Protein AF-A0A8B9UHH3-F1 (afdb_monomer)

Mean predicted aligned error: 18.79 Å

Radius of gyration: 34.93 Å; Cα contacts (8 Å, |Δi|>4): 77; chains: 1; bounding box: 81×75×87 Å

Foldseek 3Di:
DPPVVVVVVVVVVVVPDDPPPPPVVPPCQLLVLADPDPPQVVLSVCSVPDDPPDPPCPPVQAFDSDAEPPPRHGGDYVQDPPPPCNVVPPPVVVVVCCCVVPPCNVVVVVVVVVVVVCVVPPPPPPDDDPDDDDDDDDDDD

Secondary structure (DSSP, 8-state):
-HHHHHHHHHHHHTTSS--TT--------GGGGS---TT-HHHHHHHHHS-SS--S-TTS---EEEE-TTT--EES-TTSTTSHHHHTT-HHHHHHHHHHH-TTHHHHHHHHHHHHHHHHHS----S--------------

InterPro domains:
  IPR034585 Retinitis pigmentosa 9 protein [PTHR35252] (15-119)
  IPR060664 Retinitis pigmentosa 9 protein, C-terminal [PF28369] (90-119)

Solvent-accessible surface area (backbone atoms only — not comparable to full-atom values): 9307 Å² total; per-residue (Å²): 124,66,70,64,58,54,54,53,55,56,57,57,65,63,68,75,54,74,66,92,77,72,70,72,70,72,75,80,51,79,36,76,80,55,72,100,47,97,83,28,55,71,40,36,56,49,50,71,71,44,72,90,77,69,95,62,64,89,78,82,64,79,71,42,98,40,68,12,80,83,77,66,38,53,25,44,52,73,85,34,84,85,32,73,56,57,79,69,48,54,58,69,64,49,51,51,47,47,59,71,73,36,95,55,39,67,60,56,52,51,50,54,49,51,56,51,48,52,66,69,66,50,72,94,75,85,70,88,85,91,74,86,91,82,89,78,92,77,86,92,130

pLDDT: mean 70.31, std 14.5, range [42.28, 93.0]

Sequence (141 aa):
MQSYRVKIFILLFSYEKPPPGLIKENETKPEDCIPDVPGNESAREFLAHAPTKGLWMPLGKEVKVMQCWRCKRYGHRTGDKECPFFIKGNQKLEQFRVAHEDPMYDIIRETKRHEKEMRYSLPICQGSMKAHKKSACQRHL

Organism: NCBI:txid75864

Structure (mmCIF, N/CA/C/O backbone):
data_AF-A0A8B9UHH3-F1
#
_entry.id   AF-A0A8B9UHH3-F1
#
loop_
_atom_site.group_PDB
_atom_site.id
_atom_site.type_symbol
_atom_site.label_atom_id
_atom_site.label_alt_id
_atom_site.label_comp_id
_atom_site.label_asym_id
_atom_site.label_entity_id
_atom_site.label_seq_id
_atom_site.pdbx_PDB_ins_code
_atom_site.Cartn_x
_atom_site.Cartn_y
_atom_site.Cartn_z
_atom_site.occupancy
_atom_site.B_iso_or_equiv
_atom_site.auth_seq_id
_atom_site.auth_comp_id
_atom_site.auth_asym_id
_atom_site.auth_atom_id
_atom_site.pdbx_PDB_model_num
ATOM 1 N N . MET A 1 1 ? 60.537 -33.038 -38.524 1.00 55.22 1 MET A N 1
ATOM 2 C CA . MET A 1 1 ? 59.759 -31.790 -38.682 1.00 55.22 1 MET A CA 1
ATOM 3 C C . MET A 1 1 ? 58.247 -31.916 -38.405 1.00 55.22 1 MET A C 1
ATOM 5 O O . MET A 1 1 ? 57.583 -30.905 -38.212 1.00 55.22 1 MET A O 1
ATOM 9 N N . GLN A 1 2 ? 57.697 -33.136 -38.284 1.00 50.09 2 GLN A N 1
ATOM 10 C CA . GLN A 1 2 ? 56.279 -33.384 -37.959 1.00 50.09 2 GLN A CA 1
ATOM 11 C C . GLN A 1 2 ? 55.849 -33.024 -36.520 1.00 50.09 2 GLN A C 1
ATOM 13 O O . GLN A 1 2 ? 54.722 -32.585 -36.319 1.00 50.09 2 GLN A O 1
ATOM 18 N N . SER A 1 3 ? 56.713 -33.196 -35.513 1.00 53.75 3 SER A N 1
ATOM 19 C CA . SER A 1 3 ? 56.293 -33.147 -34.096 1.00 53.75 3 SER A CA 1
ATOM 20 C C . SER A 1 3 ? 55.892 -31.743 -33.608 1.00 53.75 3 SER A C 1
ATOM 22 O O . SER A 1 3 ? 54.951 -31.592 -32.833 1.00 53.75 3 SER A O 1
ATOM 24 N N . TYR A 1 4 ? 56.542 -30.690 -34.109 1.00 58.09 4 TYR A N 1
ATOM 25 C CA . TYR A 1 4 ? 56.230 -29.298 -33.743 1.00 58.09 4 TYR A CA 1
ATOM 26 C C . TYR A 1 4 ? 55.000 -28.756 -34.484 1.00 58.09 4 TYR A C 1
ATOM 28 O O . TYR A 1 4 ? 54.297 -27.900 -33.955 1.00 58.09 4 TYR A O 1
ATOM 36 N N . ARG A 1 5 ? 54.683 -29.306 -35.664 1.00 58.28 5 ARG A N 1
ATOM 37 C CA . ARG A 1 5 ? 53.473 -28.963 -36.426 1.00 58.28 5 ARG A CA 1
ATOM 38 C C . ARG A 1 5 ? 52.207 -29.500 -35.749 1.00 58.28 5 ARG A C 1
ATOM 40 O O . ARG A 1 5 ? 51.213 -28.790 -35.681 1.00 58.28 5 ARG A O 1
ATOM 47 N N . VAL A 1 6 ? 52.279 -30.706 -35.176 1.00 59.06 6 VAL A N 1
ATOM 48 C CA . VAL A 1 6 ? 51.191 -31.301 -34.375 1.00 59.06 6 VAL A CA 1
ATOM 49 C C . VAL A 1 6 ? 51.027 -30.578 -33.030 1.00 59.06 6 VAL A C 1
ATOM 51 O O . VAL A 1 6 ? 49.903 -30.309 -32.619 1.00 59.06 6 VAL A O 1
ATOM 54 N N . LYS A 1 7 ? 52.128 -30.175 -32.374 1.00 57.78 7 LYS A N 1
ATOM 55 C CA . LYS A 1 7 ? 52.075 -29.385 -31.127 1.00 57.78 7 LYS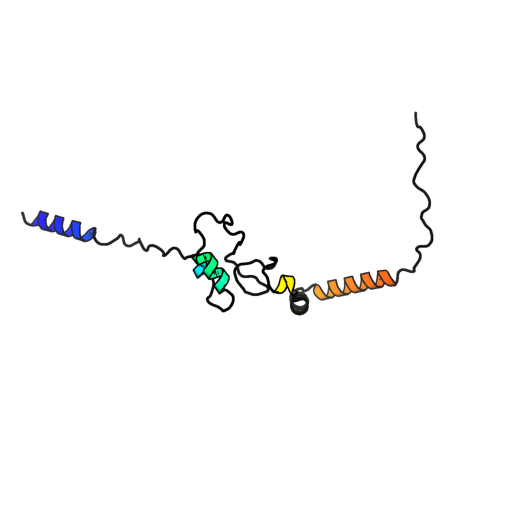 A CA 1
ATOM 56 C C . LYS A 1 7 ? 51.437 -28.002 -31.311 1.00 57.78 7 LYS A C 1
ATOM 58 O O . LYS A 1 7 ? 50.674 -27.582 -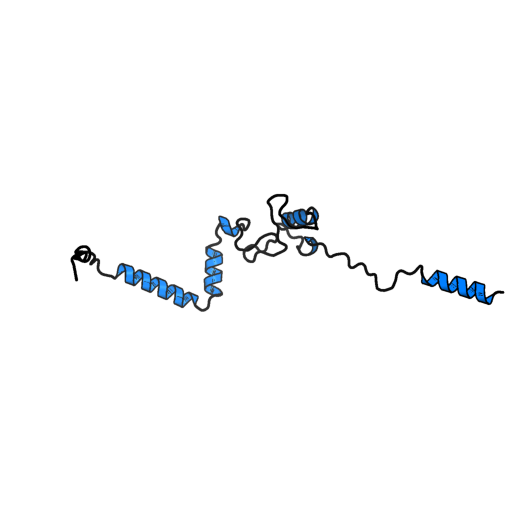30.450 1.00 57.78 7 LYS A O 1
ATOM 63 N N . ILE A 1 8 ? 51.702 -27.322 -32.429 1.00 59.25 8 ILE A N 1
ATOM 64 C CA . ILE A 1 8 ? 51.072 -26.029 -32.757 1.00 59.25 8 ILE A CA 1
ATOM 65 C C . ILE A 1 8 ? 49.572 -26.190 -33.051 1.00 59.25 8 ILE A C 1
ATOM 67 O O . ILE A 1 8 ? 48.774 -25.372 -32.602 1.00 59.25 8 ILE A O 1
ATOM 71 N N . PHE A 1 9 ? 49.174 -27.266 -33.737 1.00 57.22 9 PHE A N 1
ATOM 72 C CA . PHE A 1 9 ? 47.765 -27.531 -34.054 1.00 57.22 9 PHE A CA 1
ATOM 73 C C . PHE A 1 9 ? 46.917 -27.819 -32.802 1.00 57.22 9 PHE A C 1
ATOM 75 O O . PHE A 1 9 ? 45.787 -27.351 -32.699 1.00 57.22 9 PHE A O 1
ATOM 82 N N . ILE A 1 10 ? 47.476 -28.538 -31.823 1.00 57.50 10 ILE A N 1
ATOM 83 C CA . ILE A 1 10 ? 46.796 -28.842 -30.552 1.00 57.50 10 ILE A CA 1
ATOM 84 C C . ILE A 1 10 ? 46.664 -27.588 -29.668 1.00 57.50 10 ILE A C 1
ATOM 86 O O . ILE A 1 10 ? 45.658 -27.431 -28.980 1.00 57.50 10 ILE A O 1
ATOM 90 N N . LEU A 1 11 ? 47.634 -26.666 -29.711 1.00 54.41 11 LEU A N 1
ATOM 91 C CA . LEU A 1 11 ? 47.578 -25.423 -28.933 1.00 54.41 11 LEU A CA 1
ATOM 92 C C . LEU A 1 11 ? 46.514 -24.438 -29.450 1.00 54.41 11 LEU A C 1
ATOM 94 O O . LEU A 1 11 ? 45.856 -23.794 -28.637 1.00 54.41 11 LEU A O 1
ATOM 98 N N . LEU A 1 12 ? 46.305 -24.343 -30.772 1.00 54.66 12 LEU A N 1
ATOM 99 C CA . LEU A 1 12 ? 45.260 -23.477 -31.346 1.00 54.66 12 LEU A CA 1
ATOM 100 C C . LEU A 1 12 ? 43.839 -23.975 -31.031 1.00 54.66 12 LEU A C 1
ATOM 102 O O . LEU A 1 12 ? 42.968 -23.169 -30.718 1.00 54.66 12 LEU A O 1
ATOM 106 N N . PHE A 1 13 ? 43.613 -25.292 -31.039 1.00 52.25 13 PHE A N 1
ATOM 107 C CA . PHE A 1 13 ? 42.285 -25.880 -30.805 1.00 52.25 13 PHE A CA 1
ATOM 108 C C . PHE A 1 13 ? 41.770 -25.687 -29.366 1.00 52.25 13 PHE A C 1
ATOM 110 O O . PHE A 1 13 ? 40.580 -25.837 -29.091 1.00 52.25 13 PHE A O 1
ATOM 117 N N . SER A 1 14 ? 42.667 -25.362 -28.430 1.00 52.66 14 SER A N 1
ATOM 118 C CA . SER A 1 14 ? 42.335 -25.194 -27.014 1.00 52.66 14 SER A CA 1
ATOM 119 C C . SER A 1 14 ? 41.945 -23.758 -26.638 1.00 52.66 14 SER A C 1
ATOM 121 O O . SER A 1 14 ? 41.434 -23.555 -25.539 1.00 52.66 14 SER A O 1
ATOM 123 N N . TYR A 1 15 ? 42.154 -22.781 -27.531 1.00 51.38 15 TYR A N 1
ATOM 124 C CA . TYR A 1 15 ? 41.790 -21.370 -27.322 1.00 51.38 15 TYR A CA 1
ATOM 125 C C . TYR A 1 15 ? 40.469 -20.962 -27.994 1.00 51.38 15 TYR A C 1
ATOM 127 O O . TYR A 1 15 ? 39.948 -19.891 -27.697 1.00 51.38 15 TYR A O 1
ATOM 135 N N . GLU A 1 16 ? 39.893 -21.804 -28.859 1.00 56.78 16 GLU A N 1
ATOM 136 C CA . GLU A 1 16 ? 38.568 -21.557 -29.457 1.00 56.78 16 GLU A CA 1
ATOM 137 C C . GLU A 1 16 ? 37.403 -21.929 -28.538 1.00 56.78 16 GLU A C 1
ATOM 139 O O . GLU A 1 16 ? 36.267 -21.515 -28.772 1.00 56.78 16 GLU A O 1
ATOM 144 N N . LYS A 1 17 ? 37.653 -22.701 -27.477 1.00 60.78 17 LYS A N 1
ATOM 145 C CA . LYS A 1 17 ? 36.613 -23.008 -26.502 1.00 60.78 17 LYS A CA 1
ATOM 146 C C . LYS A 1 17 ? 36.612 -21.893 -25.451 1.00 60.78 17 LYS A C 1
ATOM 148 O O . LYS A 1 17 ? 37.614 -21.758 -24.746 1.00 60.78 17 LYS A O 1
ATOM 153 N N . PRO A 1 18 ? 35.540 -21.081 -25.338 1.00 55.94 18 PRO A N 1
ATOM 154 C CA . PRO A 1 18 ? 35.460 -20.084 -24.279 1.00 55.94 18 PRO A CA 1
ATOM 155 C C . PRO A 1 18 ? 35.665 -20.786 -22.927 1.00 55.94 18 PRO A C 1
ATOM 157 O O . PRO A 1 18 ? 35.227 -21.933 -22.777 1.00 55.94 18 PRO A O 1
ATOM 160 N N . PRO A 1 19 ? 36.358 -20.149 -21.965 1.00 57.25 19 PRO A N 1
ATOM 161 C CA . PRO A 1 19 ? 36.689 -20.771 -20.691 1.00 57.25 19 PRO A CA 1
ATOM 162 C C . PRO A 1 19 ? 35.422 -21.372 -20.055 1.00 57.25 19 PRO A C 1
ATOM 164 O O . PRO A 1 19 ? 34.429 -20.650 -19.898 1.00 57.25 19 PRO A O 1
ATOM 167 N N . PRO A 1 20 ? 35.418 -22.679 -19.722 1.00 60.38 20 PRO A N 1
ATOM 168 C CA . PRO A 1 20 ? 34.287 -23.323 -19.066 1.00 60.38 20 PRO A CA 1
ATOM 169 C C . PRO A 1 20 ? 34.145 -22.706 -17.674 1.00 60.38 20 PRO A C 1
ATOM 171 O O . PRO A 1 20 ? 34.926 -22.984 -16.770 1.00 60.38 20 PRO A O 1
ATOM 174 N N . GLY A 1 21 ? 33.201 -21.777 -17.555 1.00 57.50 21 GLY A N 1
ATOM 175 C CA . GLY A 1 21 ? 33.068 -20.885 -16.404 1.00 57.50 21 GLY A CA 1
ATOM 176 C C . GLY A 1 21 ? 32.566 -19.490 -16.770 1.00 57.50 21 GLY A C 1
ATOM 177 O O . GLY A 1 21 ? 32.035 -18.806 -15.907 1.00 57.50 21 GLY A O 1
ATOM 178 N N . LEU A 1 22 ? 32.628 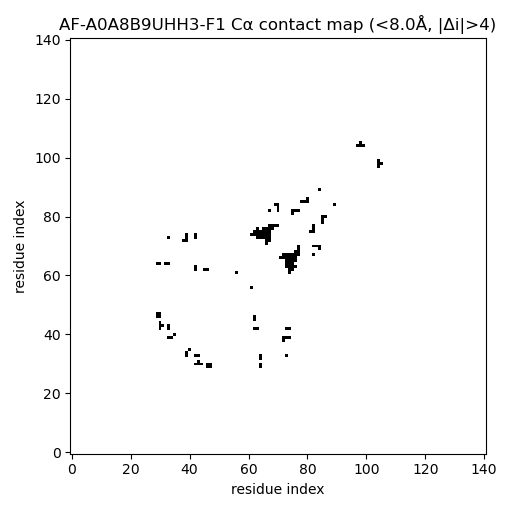-19.082 -18.046 1.00 56.38 22 LEU A N 1
ATOM 179 C CA . LEU A 1 22 ? 31.930 -17.884 -18.523 1.00 56.38 22 LEU A CA 1
ATOM 180 C C . LEU A 1 22 ? 30.493 -18.228 -18.936 1.00 56.38 22 LEU A C 1
ATOM 182 O O . LEU A 1 22 ? 30.062 -17.975 -20.060 1.00 56.38 22 LEU A O 1
ATOM 186 N N . ILE A 1 23 ? 29.734 -18.814 -18.008 1.00 54.34 23 ILE A N 1
ATOM 187 C CA . ILE A 1 23 ? 28.289 -18.620 -18.034 1.00 54.34 23 ILE A CA 1
ATOM 188 C C . ILE A 1 23 ? 28.160 -17.147 -17.690 1.00 54.34 23 ILE A C 1
ATOM 190 O O . ILE A 1 23 ? 28.342 -16.746 -16.545 1.00 54.34 23 ILE A O 1
ATOM 194 N N . LYS A 1 24 ? 27.968 -16.318 -18.716 1.00 56.88 24 LYS A N 1
ATOM 195 C CA . LYS A 1 24 ? 27.430 -14.983 -18.518 1.00 56.88 24 LYS A CA 1
ATOM 196 C C . LYS A 1 24 ? 26.088 -15.263 -17.855 1.00 56.88 24 LYS A C 1
ATOM 198 O O . LYS A 1 24 ? 25.153 -15.662 -18.547 1.00 56.88 24 LYS A O 1
ATOM 203 N N . GLU A 1 25 ? 26.040 -15.240 -16.523 1.00 55.00 25 GLU A N 1
ATOM 204 C CA . GLU A 1 25 ? 24.769 -15.237 -15.819 1.00 55.00 25 GLU A CA 1
ATOM 205 C C . GLU A 1 25 ? 24.010 -14.107 -16.495 1.00 55.00 25 GLU A C 1
ATOM 207 O O . GLU A 1 25 ? 24.493 -12.972 -16.526 1.00 55.00 25 GLU A O 1
ATOM 212 N N . ASN A 1 26 ? 22.941 -14.455 -17.218 1.00 56.12 26 ASN A N 1
ATOM 213 C CA . ASN A 1 26 ? 22.071 -13.443 -17.786 1.00 56.12 26 ASN A CA 1
ATOM 214 C C . ASN A 1 26 ? 21.706 -12.583 -16.590 1.00 56.12 26 ASN A C 1
ATOM 216 O O . ASN A 1 26 ? 21.091 -13.112 -15.666 1.00 56.12 26 ASN A O 1
ATOM 220 N N . GLU A 1 27 ? 22.191 -11.337 -16.565 1.00 56.69 27 GLU A N 1
ATOM 221 C CA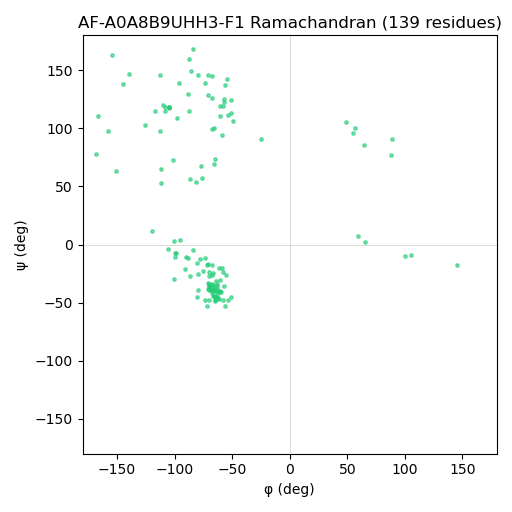 . GLU A 1 27 ? 21.907 -10.394 -15.492 1.00 56.69 27 GLU A CA 1
ATOM 222 C C . GLU A 1 27 ? 20.393 -10.440 -15.308 1.00 56.69 27 GLU A C 1
ATOM 224 O O . GLU A 1 27 ? 19.660 -10.041 -16.215 1.00 56.69 27 GLU A O 1
ATOM 229 N N . THR A 1 28 ? 19.930 -11.070 -14.221 1.00 61.16 28 THR A N 1
ATOM 230 C CA . THR A 1 28 ? 18.502 -11.301 -14.000 1.00 61.16 28 THR A CA 1
ATOM 231 C C . THR A 1 28 ? 17.881 -9.931 -13.942 1.00 61.16 28 THR A C 1
ATOM 233 O O . THR A 1 28 ? 18.206 -9.142 -13.043 1.00 61.16 28 THR A O 1
ATOM 236 N N . LYS A 1 29 ? 17.091 -9.600 -14.957 1.00 72.44 29 LYS A N 1
ATOM 237 C CA . LYS A 1 29 ? 16.658 -8.231 -15.129 1.00 72.44 29 LYS A CA 1
ATOM 238 C C . LYS A 1 29 ? 15.660 -7.916 -14.013 1.00 72.44 29 LYS A C 1
ATOM 240 O O . LYS A 1 29 ? 14.936 -8.810 -13.565 1.00 72.44 29 LYS A O 1
ATOM 245 N N . PRO A 1 30 ? 15.617 -6.678 -13.500 1.00 68.44 30 PRO A N 1
ATOM 246 C CA . PRO A 1 30 ? 14.769 -6.341 -12.356 1.00 68.44 30 PRO A CA 1
ATOM 247 C C . PRO A 1 30 ? 13.274 -6.623 -12.596 1.00 68.44 30 PRO A C 1
ATOM 249 O O . PRO A 1 30 ? 12.530 -6.832 -11.636 1.00 68.44 30 PRO A O 1
ATOM 252 N N . GLU A 1 31 ? 12.830 -6.663 -13.853 1.00 74.19 31 GLU A N 1
ATOM 253 C CA . GLU A 1 31 ? 11.478 -7.037 -14.265 1.00 74.19 31 GLU A CA 1
ATOM 254 C C . GLU A 1 31 ? 11.134 -8.526 -14.079 1.00 74.19 31 GLU A C 1
ATOM 256 O O . GLU A 1 31 ? 9.966 -8.836 -13.841 1.00 74.19 31 GLU A O 1
ATOM 261 N N . ASP A 1 32 ? 12.117 -9.433 -14.114 1.00 76.25 32 ASP A N 1
ATOM 262 C CA . ASP A 1 32 ? 11.902 -10.890 -14.050 1.00 76.25 32 ASP A CA 1
ATOM 263 C C . ASP A 1 32 ? 11.447 -11.352 -12.652 1.00 76.25 32 ASP A C 1
ATOM 265 O O . ASP A 1 32 ? 10.880 -12.431 -12.480 1.00 76.25 32 ASP A O 1
ATOM 269 N N . CYS A 1 33 ? 11.638 -10.504 -11.637 1.00 78.50 33 CYS A N 1
ATOM 270 C CA . CYS A 1 33 ? 11.150 -10.712 -10.274 1.00 78.50 33 CYS A CA 1
ATOM 271 C C . CYS A 1 33 ? 9.629 -10.511 -10.127 1.00 78.50 33 CYS A C 1
ATOM 273 O O . CYS A 1 33 ? 9.072 -10.811 -9.066 1.00 78.50 33 CYS A O 1
ATOM 275 N N . ILE A 1 34 ? 8.954 -9.954 -11.140 1.00 79.81 34 ILE A N 1
ATOM 276 C CA . ILE A 1 34 ? 7.522 -9.643 -11.097 1.00 79.81 34 ILE A CA 1
ATOM 277 C C . ILE A 1 34 ? 6.747 -10.676 -11.933 1.00 79.81 34 ILE A C 1
ATOM 279 O O . ILE A 1 34 ? 6.937 -10.740 -13.147 1.00 79.81 34 ILE A O 1
ATOM 283 N N . PRO A 1 35 ? 5.829 -11.456 -11.328 1.00 80.00 35 PRO A N 1
ATOM 284 C CA . PRO A 1 35 ? 5.057 -12.459 -12.056 1.00 80.00 35 PRO A CA 1
ATOM 285 C C . PRO A 1 35 ? 4.071 -11.824 -13.049 1.00 80.00 35 PRO A C 1
ATOM 287 O O . PRO A 1 35 ? 3.464 -10.786 -12.751 1.00 80.00 35 PRO A O 1
ATOM 290 N N . ASP A 1 36 ? 3.870 -12.492 -14.192 1.00 79.81 36 ASP A N 1
ATOM 291 C CA . ASP A 1 36 ? 2.980 -12.073 -15.289 1.00 79.81 36 ASP A CA 1
ATOM 292 C C . ASP A 1 36 ? 1.503 -12.349 -14.960 1.00 79.81 36 ASP A C 1
ATOM 294 O O . ASP A 1 36 ? 0.857 -13.248 -15.497 1.00 79.81 36 ASP A O 1
ATOM 298 N N . VAL A 1 37 ? 0.988 -11.616 -13.973 1.00 77.25 37 VAL A N 1
ATOM 299 C CA . VAL A 1 37 ? -0.418 -11.646 -13.555 1.00 77.25 37 VAL A CA 1
ATOM 300 C C . VAL A 1 37 ? -1.090 -10.306 -13.869 1.00 77.25 37 VAL A C 1
ATOM 302 O O . VAL A 1 37 ? -0.446 -9.253 -13.741 1.00 77.25 37 VAL A O 1
ATOM 305 N N . PRO A 1 38 ? -2.389 -10.308 -14.231 1.00 77.44 38 PRO A N 1
ATOM 306 C CA . PRO A 1 38 ? -3.101 -9.087 -14.590 1.00 77.44 38 PRO A CA 1
ATOM 307 C C . PRO A 1 38 ? -3.039 -8.072 -13.441 1.00 77.44 38 PRO A C 1
ATOM 309 O O . PRO A 1 38 ? -3.388 -8.367 -12.296 1.00 77.44 38 PRO A O 1
ATOM 312 N N . GLY A 1 39 ? -2.564 -6.862 -13.749 1.00 76.19 39 GLY A N 1
ATOM 313 C CA . GLY A 1 39 ? -2.403 -5.764 -12.789 1.00 76.19 39 GLY A CA 1
ATOM 314 C C . GLY A 1 39 ? -0.967 -5.464 -12.339 1.00 76.19 39 GLY A C 1
ATOM 315 O O . GLY A 1 39 ? -0.761 -4.421 -11.716 1.00 76.19 39 GLY A O 1
ATOM 316 N N . ASN A 1 40 ? 0.017 -6.306 -12.680 1.00 82.38 40 ASN A N 1
ATOM 317 C CA . ASN A 1 40 ? 1.448 -6.041 -12.449 1.00 82.38 40 ASN A CA 1
ATOM 318 C C . ASN A 1 40 ? 2.192 -5.516 -13.693 1.00 82.38 40 ASN A C 1
ATOM 320 O O . ASN A 1 40 ? 3.340 -5.086 -13.586 1.00 82.38 40 ASN A O 1
ATOM 324 N N . GLU A 1 41 ? 1.529 -5.499 -14.851 1.00 83.31 41 GLU A N 1
ATOM 325 C CA . GLU A 1 41 ? 2.077 -5.075 -16.149 1.00 83.31 41 GLU A CA 1
ATOM 326 C C . GLU A 1 41 ? 2.749 -3.703 -16.079 1.00 83.31 41 GLU A C 1
ATOM 328 O O . GLU A 1 41 ? 3.887 -3.547 -16.506 1.00 83.31 41 GLU A O 1
ATOM 333 N N . SER A 1 42 ? 2.097 -2.737 -15.426 1.00 80.88 42 SER A N 1
ATOM 334 C CA . SER A 1 42 ? 2.623 -1.374 -15.277 1.00 80.88 42 SER A CA 1
ATOM 335 C C . SER A 1 42 ? 3.963 -1.287 -14.535 1.00 80.88 42 SER A C 1
ATOM 337 O O . SER A 1 42 ? 4.751 -0.382 -14.804 1.00 80.88 42 SER A O 1
ATOM 339 N N . ALA A 1 43 ? 4.234 -2.201 -13.597 1.00 82.56 43 ALA A N 1
ATOM 340 C CA . ALA A 1 43 ? 5.504 -2.236 -12.879 1.00 82.56 43 ALA A CA 1
ATOM 341 C C . ALA A 1 43 ? 6.595 -2.892 -13.736 1.00 82.56 43 ALA A C 1
ATOM 343 O O . ALA A 1 43 ?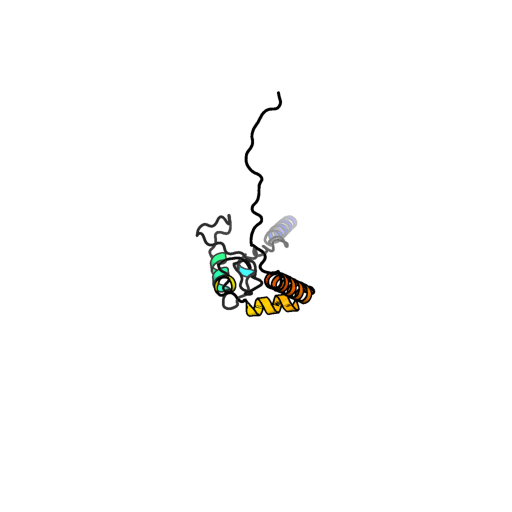 7.724 -2.408 -13.763 1.00 82.56 43 ALA A O 1
ATOM 344 N N . ARG A 1 44 ? 6.231 -3.950 -14.473 1.00 83.88 44 ARG A N 1
ATOM 345 C CA . ARG A 1 44 ? 7.124 -4.656 -15.399 1.00 83.88 44 ARG A CA 1
ATOM 346 C C . ARG A 1 44 ? 7.553 -3.755 -16.555 1.00 83.88 44 ARG A C 1
ATOM 348 O O . ARG A 1 44 ? 8.739 -3.626 -16.828 1.00 83.88 44 ARG A O 1
ATOM 355 N N . GLU A 1 45 ? 6.592 -3.082 -17.180 1.00 83.25 45 GLU A N 1
ATOM 356 C CA . GLU A 1 45 ? 6.826 -2.157 -18.288 1.00 83.25 45 GLU A CA 1
ATOM 357 C C . GLU A 1 45 ? 7.685 -0.966 -17.856 1.00 83.25 45 GLU A C 1
ATOM 359 O O . GLU A 1 45 ? 8.599 -0.574 -18.578 1.00 83.25 45 GLU A O 1
ATOM 364 N N . PHE A 1 46 ? 7.457 -0.432 -16.652 1.00 80.31 46 PHE A N 1
ATOM 365 C CA . PHE A 1 46 ? 8.282 0.650 -16.126 1.00 80.31 46 PHE A CA 1
ATOM 366 C C . PHE A 1 46 ? 9.734 0.214 -15.913 1.00 80.31 46 PHE A C 1
ATOM 368 O O . PHE A 1 46 ? 10.639 0.943 -16.297 1.00 80.31 46 PHE A O 1
ATOM 375 N N . LEU A 1 47 ? 9.967 -0.964 -15.326 1.00 78.25 47 LEU A N 1
ATOM 376 C CA . LEU A 1 47 ? 11.321 -1.465 -15.065 1.00 78.25 47 LEU A CA 1
ATOM 377 C C . LEU A 1 47 ? 12.061 -1.855 -16.348 1.00 78.25 47 LEU A C 1
ATOM 379 O O . LEU A 1 47 ? 13.251 -1.576 -16.449 1.00 78.25 47 LEU A O 1
ATOM 383 N N . ALA A 1 48 ? 11.356 -2.399 -17.344 1.00 82.12 48 ALA A N 1
ATOM 384 C CA . ALA A 1 48 ? 11.933 -2.748 -18.642 1.00 82.12 48 ALA A CA 1
ATOM 385 C C . ALA A 1 48 ? 12.436 -1.522 -19.430 1.00 82.12 48 ALA A C 1
ATOM 387 O O . ALA A 1 48 ? 13.400 -1.620 -20.186 1.00 82.12 48 ALA A O 1
ATOM 388 N N . HIS A 1 49 ? 11.792 -0.363 -19.251 1.00 81.38 49 HIS A N 1
ATOM 389 C CA . HIS A 1 49 ? 12.167 0.893 -19.911 1.00 81.38 49 HIS A CA 1
ATOM 390 C C . HIS A 1 49 ? 12.988 1.831 -19.012 1.00 81.38 49 HIS A C 1
ATOM 392 O O . HIS A 1 49 ? 13.467 2.869 -19.477 1.00 81.38 49 HIS A O 1
ATOM 398 N N . ALA A 1 50 ? 13.143 1.507 -17.725 1.00 74.25 50 ALA A N 1
ATOM 399 C CA . ALA A 1 50 ? 13.855 2.357 -16.785 1.00 74.25 50 ALA A CA 1
ATOM 400 C C . ALA A 1 50 ? 15.375 2.293 -17.023 1.00 74.25 50 ALA A C 1
ATOM 402 O O . ALA A 1 50 ? 15.934 1.209 -17.205 1.00 74.25 50 ALA A O 1
ATOM 403 N N . PRO A 1 51 ? 16.086 3.434 -16.952 1.00 78.00 51 PRO A N 1
ATOM 404 C CA . PRO A 1 51 ? 17.543 3.438 -16.958 1.00 78.00 51 PRO A CA 1
ATOM 405 C C . PRO A 1 51 ? 18.100 2.584 -15.808 1.00 78.00 51 PRO A C 1
ATOM 407 O O . PRO A 1 51 ? 17.816 2.836 -14.639 1.00 78.00 51 PRO A O 1
ATOM 410 N N . THR A 1 52 ? 18.924 1.584 -16.129 1.00 67.81 52 THR A N 1
ATOM 411 C CA . THR A 1 52 ? 19.443 0.599 -15.157 1.00 67.81 52 THR A CA 1
ATOM 412 C C . THR A 1 52 ? 20.451 1.196 -14.166 1.00 67.81 52 THR A C 1
ATOM 414 O O . THR A 1 52 ? 20.649 0.665 -13.075 1.00 67.81 52 THR A O 1
ATOM 417 N N . LYS A 1 53 ? 21.108 2.308 -14.523 1.00 61.38 53 LYS A N 1
ATOM 418 C CA . LYS A 1 53 ? 22.113 2.978 -13.685 1.00 61.38 53 LYS A CA 1
ATOM 419 C C . LYS A 1 53 ? 21.554 4.287 -13.135 1.00 61.38 53 LYS A C 1
ATOM 421 O O . LYS A 1 53 ? 21.325 5.223 -13.891 1.00 61.38 53 LYS A O 1
ATOM 426 N N . GLY A 1 54 ? 21.400 4.346 -11.811 1.00 59.12 54 GLY A N 1
ATOM 427 C CA . GLY A 1 54 ? 21.000 5.554 -11.089 1.00 59.12 54 GLY A CA 1
ATOM 428 C C . GLY A 1 54 ? 19.488 5.709 -10.982 1.00 59.12 54 GLY A C 1
ATOM 429 O O . GLY A 1 54 ? 18.905 6.543 -11.665 1.00 59.12 54 GLY A O 1
ATOM 430 N N . LEU A 1 55 ? 18.864 4.949 -10.074 1.00 58.31 55 LEU A N 1
ATOM 431 C CA . LEU A 1 55 ? 17.481 5.170 -9.640 1.00 58.31 55 LEU A CA 1
ATOM 432 C C . LEU A 1 55 ? 17.378 6.511 -8.882 1.00 58.31 55 LEU A C 1
ATOM 434 O O . LEU A 1 55 ? 17.200 6.560 -7.670 1.00 58.31 55 LEU A O 1
ATOM 438 N N . TRP A 1 56 ? 17.526 7.616 -9.603 1.00 54.00 56 TRP A N 1
ATOM 439 C CA . TRP A 1 56 ? 17.130 8.951 -9.195 1.00 54.00 56 TRP A CA 1
ATOM 440 C C . TRP A 1 56 ? 15.988 9.352 -10.122 1.00 54.00 56 TRP A C 1
ATOM 442 O O . TRP A 1 56 ? 16.221 9.691 -11.274 1.00 54.00 56 TRP A O 1
ATOM 452 N N . MET A 1 57 ? 14.758 9.183 -9.624 1.00 58.34 57 MET A N 1
ATOM 453 C CA . MET A 1 57 ? 13.458 9.379 -10.290 1.00 58.34 57 MET A CA 1
ATOM 454 C C . MET A 1 57 ? 13.473 10.367 -11.484 1.00 58.34 57 MET A C 1
ATOM 456 O O . MET A 1 57 ? 13.175 11.545 -11.291 1.00 58.34 57 MET A O 1
ATOM 460 N N . PRO A 1 58 ? 13.708 9.914 -12.732 1.00 57.66 58 PRO A N 1
ATOM 461 C CA . PRO A 1 58 ? 13.781 10.816 -13.888 1.00 57.66 58 PRO A CA 1
ATOM 462 C C . PRO A 1 58 ? 12.397 11.312 -14.340 1.00 57.66 58 PRO A C 1
ATOM 464 O O . PRO A 1 58 ? 12.279 12.347 -14.985 1.00 57.66 58 PRO A O 1
ATOM 467 N N . LEU A 1 59 ? 11.340 10.566 -13.995 1.00 63.16 59 LEU A N 1
ATOM 468 C CA . LEU A 1 59 ? 9.954 10.783 -14.438 1.00 63.16 59 LEU A CA 1
ATOM 469 C C . LEU A 1 59 ? 8.986 11.044 -13.269 1.00 63.16 59 LEU A C 1
ATOM 471 O O . LEU A 1 59 ? 7.773 10.941 -13.432 1.00 63.16 59 LEU A O 1
ATOM 475 N N . GLY A 1 60 ? 9.504 11.291 -12.057 1.00 69.19 60 GLY A N 1
ATOM 476 C CA . GLY A 1 60 ? 8.692 11.495 -10.845 1.00 69.19 60 GLY A CA 1
ATOM 477 C C . GLY A 1 60 ? 7.876 10.276 -10.379 1.00 69.19 60 GLY A C 1
ATOM 478 O O . GLY A 1 60 ? 7.152 10.366 -9.389 1.00 69.19 60 GLY A O 1
ATOM 479 N N . LYS A 1 61 ? 7.992 9.133 -11.067 1.00 71.81 61 LYS A N 1
ATOM 480 C CA . LYS A 1 61 ? 7.354 7.859 -10.725 1.00 71.81 61 LYS A CA 1
ATOM 481 C C . LYS A 1 61 ? 8.420 6.889 -10.221 1.00 71.81 61 LYS A C 1
ATOM 483 O O . LYS A 1 61 ? 9.357 6.573 -10.945 1.00 71.81 61 LYS A O 1
ATOM 488 N N . GLU A 1 62 ? 8.293 6.441 -8.976 1.00 72.44 62 GLU A N 1
ATOM 489 C CA . GLU A 1 62 ? 9.174 5.434 -8.376 1.00 72.44 62 GLU A CA 1
ATOM 490 C C . GLU A 1 62 ? 8.426 4.100 -8.319 1.00 72.44 62 GLU A C 1
AT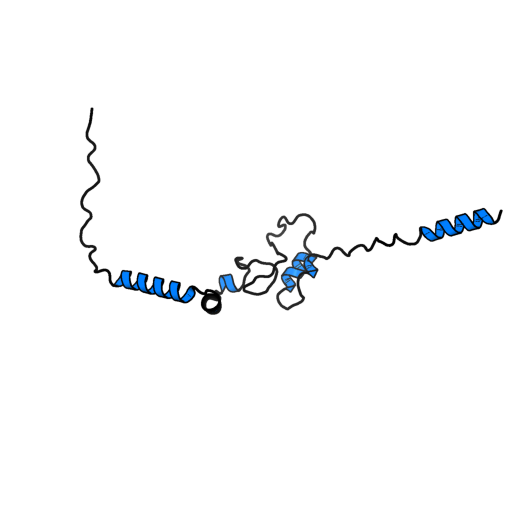OM 492 O O . GLU A 1 62 ? 7.402 3.993 -7.646 1.00 72.44 62 GLU A O 1
ATOM 497 N N . VAL A 1 63 ? 8.934 3.083 -9.016 1.00 75.81 63 VAL A N 1
ATOM 498 C CA . VAL A 1 63 ? 8.390 1.721 -8.967 1.00 75.81 63 VAL A CA 1
ATOM 499 C C . VAL A 1 63 ? 9.385 0.837 -8.232 1.00 75.81 63 VAL A C 1
ATOM 501 O O . VAL A 1 63 ? 10.536 0.706 -8.641 1.00 75.81 63 VAL A O 1
ATOM 504 N N . LYS A 1 64 ? 8.943 0.233 -7.127 1.00 75.94 64 LYS A N 1
ATOM 505 C CA . LYS A 1 64 ? 9.766 -0.674 -6.316 1.00 75.94 64 LYS A CA 1
ATOM 506 C C . LYS A 1 64 ? 9.495 -2.132 -6.698 1.00 75.94 64 LYS A C 1
ATOM 508 O O . LYS A 1 64 ? 8.335 -2.525 -6.818 1.00 75.94 64 LYS A O 1
ATOM 513 N N . VAL A 1 65 ? 10.540 -2.960 -6.779 1.00 80.31 65 VAL A N 1
ATOM 514 C CA . VAL A 1 65 ? 10.437 -4.428 -6.957 1.00 80.31 65 VAL A CA 1
ATOM 515 C C . VAL A 1 65 ? 10.025 -5.090 -5.637 1.00 80.31 65 VAL A C 1
ATOM 517 O O . VAL A 1 65 ? 10.740 -5.894 -5.050 1.00 80.31 65 VAL A O 1
ATOM 520 N N . MET A 1 66 ? 8.884 -4.681 -5.090 1.00 82.12 66 MET A N 1
ATOM 521 C CA . MET A 1 66 ? 8.341 -5.259 -3.869 1.00 82.12 66 MET A CA 1
ATOM 522 C C . MET A 1 66 ? 6.832 -5.414 -3.966 1.00 82.12 66 MET A C 1
ATOM 524 O O . MET A 1 66 ? 6.151 -4.597 -4.591 1.00 82.12 66 MET A O 1
ATOM 528 N N . GLN A 1 67 ? 6.322 -6.462 -3.324 1.00 84.94 67 GLN A N 1
ATOM 529 C CA . GLN A 1 67 ? 4.901 -6.771 -3.290 1.00 84.94 67 GLN A CA 1
ATOM 530 C C . GLN A 1 67 ? 4.216 -6.054 -2.121 1.00 84.94 67 GLN A C 1
ATOM 532 O O . GLN A 1 67 ? 4.631 -6.158 -0.966 1.00 84.94 67 GLN A O 1
ATOM 537 N N . CYS A 1 68 ? 3.115 -5.363 -2.406 1.00 86.19 68 CYS A N 1
ATOM 538 C CA . CYS A 1 68 ? 2.254 -4.794 -1.378 1.00 86.19 68 CYS A CA 1
ATOM 539 C C . CYS A 1 68 ? 1.482 -5.901 -0.647 1.00 86.19 68 CYS A C 1
ATOM 541 O O . CYS A 1 68 ? 0.778 -6.695 -1.269 1.00 86.19 68 CYS A O 1
ATOM 543 N N . TRP A 1 69 ? 1.528 -5.925 0.689 1.00 82.25 69 TRP A N 1
ATOM 544 C CA . TRP A 1 69 ? 0.842 -6.966 1.463 1.00 82.25 69 TRP A CA 1
ATOM 545 C C . TRP A 1 69 ? -0.688 -6.883 1.361 1.00 82.25 69 TRP A C 1
ATOM 547 O O . TRP A 1 69 ? -1.351 -7.921 1.341 1.00 82.25 69 TRP A O 1
ATOM 557 N N . ARG A 1 70 ? -1.243 -5.665 1.264 1.00 79.06 70 ARG A N 1
ATOM 558 C CA . ARG A 1 70 ? -2.697 -5.428 1.216 1.00 79.06 70 ARG A CA 1
ATOM 559 C C . ARG A 1 70 ? -3.315 -5.808 -0.126 1.00 79.06 70 ARG A C 1
ATOM 561 O O . ARG A 1 70 ? -4.340 -6.475 -0.138 1.00 79.06 70 ARG A O 1
ATOM 568 N N . CYS A 1 71 ? -2.725 -5.377 -1.243 1.00 81.19 71 CYS A N 1
ATOM 569 C CA . CYS A 1 71 ? -3.296 -5.618 -2.576 1.00 81.19 71 CYS A CA 1
ATOM 570 C C . CYS A 1 71 ? -2.584 -6.681 -3.407 1.00 81.19 71 CYS A C 1
ATOM 572 O O . CYS A 1 71 ? -3.044 -6.977 -4.503 1.00 81.19 71 CYS A O 1
ATOM 574 N N . LYS A 1 72 ? -1.479 -7.242 -2.904 1.00 83.06 72 LYS A N 1
ATOM 575 C CA . LYS A 1 72 ? -0.657 -8.263 -3.573 1.00 83.06 72 LYS A CA 1
ATOM 576 C C . LYS A 1 72 ? -0.070 -7.843 -4.928 1.00 83.06 72 LYS A C 1
ATOM 578 O O . LYS A 1 72 ? 0.570 -8.661 -5.584 1.00 83.06 72 LYS A O 1
ATOM 583 N N . ARG A 1 73 ? -0.217 -6.573 -5.322 1.00 82.81 73 ARG A N 1
ATOM 584 C CA . ARG A 1 73 ? 0.398 -6.003 -6.528 1.00 82.81 73 ARG A CA 1
ATOM 585 C C . ARG A 1 73 ? 1.814 -5.513 -6.241 1.00 82.81 73 ARG A C 1
ATOM 587 O O . ARG A 1 73 ? 2.104 -5.075 -5.124 1.00 82.81 73 ARG A O 1
ATOM 594 N N . TYR A 1 74 ? 2.671 -5.579 -7.251 1.00 85.81 74 TYR A N 1
ATOM 595 C CA . TYR A 1 74 ? 4.041 -5.069 -7.193 1.00 85.81 74 TYR A CA 1
ATOM 596 C C . TYR A 1 74 ? 4.089 -3.566 -7.506 1.00 85.81 74 TYR A C 1
ATOM 598 O O . TYR A 1 74 ? 3.096 -2.969 -7.925 1.00 85.81 74 TYR A O 1
ATOM 606 N N . GLY A 1 75 ? 5.233 -2.930 -7.257 1.00 82.38 75 GLY A N 1
ATOM 607 C CA . GLY A 1 75 ? 5.487 -1.542 -7.650 1.00 82.38 75 GLY A CA 1
ATOM 608 C C . GLY A 1 75 ? 5.327 -0.498 -6.546 1.00 82.38 75 GLY A C 1
ATOM 609 O O . GLY A 1 75 ? 5.740 0.638 -6.752 1.00 82.38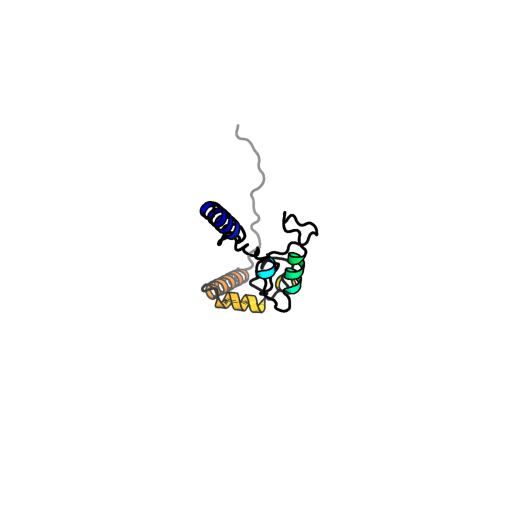 75 GLY A O 1
ATOM 610 N N . HIS A 1 76 ? 4.782 -0.853 -5.376 1.00 84.44 76 HIS A N 1
ATOM 611 C CA . HIS A 1 76 ? 4.517 0.086 -4.277 1.00 84.44 76 HIS A CA 1
ATOM 612 C C . HIS A 1 76 ? 4.503 -0.608 -2.901 1.00 84.44 76 HIS A C 1
ATOM 614 O O . HIS A 1 76 ? 4.367 -1.828 -2.789 1.00 84.44 76 HIS A O 1
ATOM 620 N N . ARG A 1 77 ? 4.623 0.182 -1.832 1.00 81.12 77 ARG A N 1
ATOM 621 C CA . ARG A 1 77 ? 4.508 -0.232 -0.428 1.00 81.12 77 ARG A CA 1
ATOM 622 C C . ARG A 1 77 ? 3.064 -0.179 0.053 1.00 81.12 77 ARG A C 1
ATOM 624 O O . ARG A 1 77 ? 2.229 0.563 -0.452 1.00 81.12 77 ARG A O 1
ATOM 631 N N . THR A 1 78 ? 2.794 -0.915 1.128 1.00 81.44 78 THR A N 1
ATOM 632 C CA . THR A 1 78 ? 1.485 -0.968 1.795 1.00 81.44 78 THR A CA 1
ATOM 633 C C . THR A 1 78 ? 0.942 0.408 2.225 1.00 81.44 78 THR A C 1
ATOM 635 O O . THR A 1 78 ? -0.273 0.557 2.327 1.00 81.44 78 THR A O 1
ATOM 638 N N . GLY A 1 79 ? 1.816 1.394 2.464 1.00 76.12 79 GLY A N 1
ATOM 639 C CA . GLY A 1 79 ? 1.456 2.762 2.861 1.00 76.12 79 GLY A CA 1
ATOM 640 C C . GLY A 1 79 ? 1.492 3.805 1.738 1.00 76.12 79 GLY A C 1
ATOM 641 O O . GLY A 1 79 ? 1.279 4.980 2.018 1.00 76.12 79 GLY A O 1
ATOM 642 N N . ASP A 1 80 ? 1.770 3.408 0.494 1.00 82.56 80 ASP A N 1
ATOM 643 C CA . ASP A 1 80 ? 1.837 4.350 -0.623 1.00 82.56 80 ASP A CA 1
ATOM 644 C C . ASP A 1 80 ? 0.431 4.699 -1.131 1.00 82.56 80 ASP A C 1
ATOM 646 O O . ASP A 1 80 ? -0.456 3.843 -1.199 1.00 82.56 80 ASP A O 1
ATOM 650 N N . LYS A 1 81 ? 0.254 5.949 -1.578 1.00 78.19 81 LYS A N 1
ATOM 651 C CA . LYS A 1 81 ? -0.995 6.453 -2.182 1.00 78.19 81 LYS A CA 1
ATOM 652 C C . LYS A 1 81 ? -1.445 5.686 -3.436 1.00 78.19 81 LYS A C 1
ATOM 654 O O . LYS A 1 81 ? -2.622 5.708 -3.776 1.00 78.19 81 LYS A O 1
ATOM 659 N N . GLU A 1 82 ? -0.517 4.979 -4.080 1.00 78.00 82 GLU A N 1
ATOM 660 C CA . GLU A 1 82 ? -0.761 4.118 -5.246 1.00 78.00 82 GLU A CA 1
ATOM 661 C C . GLU A 1 82 ? -1.512 2.822 -4.875 1.00 78.00 82 GLU A C 1
ATOM 663 O O . GLU A 1 82 ? -2.082 2.140 -5.735 1.00 78.00 82 GLU A O 1
ATOM 668 N N . CYS A 1 83 ? -1.531 2.455 -3.586 1.00 83.00 83 CYS A N 1
ATOM 669 C CA . CYS A 1 83 ? -2.278 1.296 -3.121 1.00 83.00 83 CYS A CA 1
ATOM 670 C C . CYS A 1 83 ? -3.786 1.571 -3.280 1.00 83.00 83 CYS A C 1
ATOM 672 O O . CYS A 1 83 ? -4.308 2.534 -2.719 1.00 83.00 83 CYS A O 1
ATOM 674 N N . PRO A 1 84 ? -4.548 0.696 -3.958 1.00 80.50 84 PRO A N 1
ATOM 675 C CA . PRO A 1 84 ? -5.972 0.929 -4.212 1.00 80.50 84 PRO A CA 1
ATOM 676 C C . PRO A 1 84 ? -6.777 0.904 -2.903 1.00 80.50 84 PRO A C 1
ATOM 678 O O . PRO A 1 84 ? -7.828 1.531 -2.784 1.00 80.50 84 PRO A O 1
ATOM 681 N N . PHE A 1 85 ? -6.250 0.208 -1.893 1.00 77.12 85 PHE A N 1
ATOM 682 C CA . PHE A 1 85 ? -6.819 0.131 -0.555 1.00 77.12 85 PHE A CA 1
ATOM 683 C C . PHE A 1 85 ? -6.419 1.297 0.354 1.00 77.12 85 PHE A C 1
ATOM 685 O O . PHE A 1 85 ? -6.955 1.381 1.456 1.00 77.12 85 PHE A O 1
ATOM 692 N N . PHE A 1 86 ? -5.534 2.194 -0.097 1.00 75.50 86 PHE A N 1
ATOM 693 C CA . PHE A 1 86 ? -5.199 3.425 0.618 1.00 75.50 86 PHE A CA 1
ATOM 694 C C . PHE A 1 86 ? -6.353 4.430 0.547 1.00 75.50 86 PHE A C 1
ATOM 696 O O . PHE A 1 86 ? -6.847 4.870 1.577 1.00 75.50 86 PHE A O 1
ATOM 703 N N . ILE A 1 87 ? -6.835 4.732 -0.666 1.00 70.62 87 ILE A N 1
ATOM 704 C CA . ILE A 1 87 ? -7.903 5.723 -0.893 1.00 70.62 87 ILE A CA 1
ATOM 705 C C . ILE A 1 87 ? -9.282 5.117 -0.621 1.00 70.62 87 ILE A C 1
ATOM 707 O O . ILE A 1 87 ? -10.116 5.724 0.043 1.00 70.62 87 ILE A O 1
ATOM 711 N N . LYS A 1 88 ? -9.532 3.900 -1.127 1.00 72.00 88 LYS A N 1
ATOM 712 C CA . LYS A 1 88 ? -10.850 3.257 -1.025 1.00 72.00 88 LYS A CA 1
ATOM 713 C C . LYS A 1 88 ? -11.117 2.649 0.356 1.00 72.00 88 LYS A C 1
ATOM 715 O O . LYS A 1 88 ? -12.256 2.295 0.627 1.00 72.00 88 LYS A O 1
ATOM 720 N N . GLY A 1 89 ? -10.090 2.533 1.206 1.00 69.12 89 GLY A N 1
ATOM 721 C CA . GLY A 1 89 ? -10.182 2.061 2.589 1.00 69.12 89 GLY A CA 1
ATOM 722 C C . GLY A 1 89 ? -10.837 0.685 2.725 1.00 69.12 89 GLY A C 1
ATOM 723 O O . GLY A 1 89 ? -12.053 0.567 2.834 1.00 69.12 89 GLY A O 1
ATOM 724 N N . ASN A 1 90 ? -10.047 -0.389 2.805 1.00 73.12 90 ASN A N 1
ATOM 725 C CA . ASN A 1 90 ? -10.590 -1.732 3.051 1.00 73.12 90 ASN A CA 1
ATOM 726 C C . ASN A 1 90 ? -10.861 -1.988 4.543 1.00 73.12 90 ASN A C 1
ATOM 728 O O . ASN A 1 90 ? -10.341 -2.929 5.139 1.00 73.12 90 ASN A O 1
ATOM 732 N N . GLN A 1 91 ? -11.634 -1.104 5.171 1.00 73.00 91 GLN A N 1
ATOM 733 C CA . GLN A 1 91 ? -11.763 -1.054 6.625 1.00 73.00 91 GLN A CA 1
ATOM 734 C C . GLN A 1 91 ? -12.374 -2.338 7.204 1.00 73.00 91 GLN A C 1
ATOM 736 O O . GLN A 1 91 ? -11.958 -2.773 8.270 1.00 73.00 91 GLN A O 1
ATOM 741 N N . LYS A 1 92 ? -13.297 -2.988 6.480 1.00 75.88 92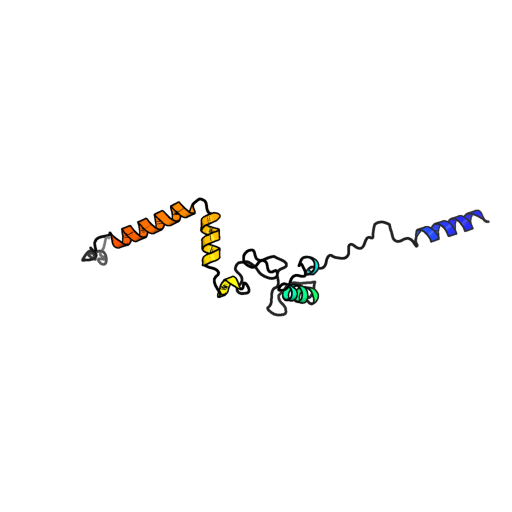 LYS A N 1
ATOM 742 C CA . LYS A 1 92 ? -13.914 -4.255 6.906 1.00 75.88 92 LYS A CA 1
ATOM 743 C C . LYS A 1 92 ? -12.937 -5.433 6.869 1.00 75.88 92 LYS A C 1
ATOM 745 O O . LYS A 1 92 ? -12.844 -6.163 7.849 1.00 75.88 92 LYS A O 1
ATOM 750 N N . LEU A 1 93 ? -12.192 -5.612 5.773 1.00 75.94 93 LEU A N 1
ATOM 751 C CA . LEU A 1 93 ? -11.188 -6.682 5.699 1.00 75.94 93 LEU A CA 1
ATOM 752 C C . LEU A 1 93 ? -10.051 -6.432 6.695 1.00 75.94 93 LEU A C 1
ATOM 754 O O . LEU A 1 93 ? -9.529 -7.367 7.293 1.00 75.94 93 LEU A O 1
ATOM 758 N N . GLU A 1 94 ? -9.680 -5.167 6.890 1.00 77.62 94 GLU A N 1
ATOM 759 C CA . GLU A 1 94 ? -8.642 -4.803 7.845 1.00 77.62 94 GLU A CA 1
ATOM 760 C C . GLU A 1 94 ? -9.084 -5.059 9.287 1.00 77.62 94 GLU A C 1
ATOM 762 O O . GLU A 1 94 ? -8.313 -5.610 10.064 1.00 77.62 94 GLU A O 1
ATOM 767 N N . GLN A 1 95 ? -10.331 -4.734 9.637 1.00 79.12 95 GLN A N 1
ATOM 768 C CA . GLN A 1 95 ? -10.908 -5.076 10.939 1.00 79.12 95 GLN A CA 1
ATOM 769 C C . GLN A 1 95 ? -10.935 -6.587 11.165 1.00 79.12 95 GLN A C 1
ATOM 771 O O . GLN A 1 95 ? -10.613 -7.028 12.261 1.00 79.12 95 GLN A O 1
ATOM 776 N N . PHE A 1 96 ? -11.266 -7.373 10.137 1.00 80.94 96 PHE A N 1
ATOM 777 C CA . PHE A 1 96 ? -11.247 -8.831 10.224 1.00 80.94 96 PHE A CA 1
ATOM 778 C C . PHE A 1 96 ? -9.832 -9.377 10.456 1.00 80.94 96 PHE A C 1
ATOM 780 O O . PHE A 1 96 ? -9.629 -10.178 11.363 1.00 80.94 96 PHE A O 1
ATOM 787 N N . ARG A 1 97 ? -8.837 -8.894 9.696 1.00 81.88 97 ARG A N 1
ATOM 788 C CA . ARG A 1 97 ? -7.421 -9.233 9.919 1.00 81.88 97 ARG A CA 1
ATOM 789 C C . ARG A 1 97 ? -6.991 -8.896 11.338 1.00 81.88 97 ARG A C 1
ATOM 791 O O . ARG A 1 97 ? -6.472 -9.760 12.022 1.00 81.88 97 ARG A O 1
ATOM 798 N N . VAL A 1 98 ? -7.225 -7.663 11.783 1.00 83.44 98 VAL A N 1
ATOM 799 C CA . VAL A 1 98 ? -6.818 -7.219 13.122 1.00 83.44 98 VAL A CA 1
ATOM 800 C C . VAL A 1 98 ? -7.510 -8.054 14.201 1.00 83.44 98 VAL A C 1
ATOM 802 O O . VAL A 1 98 ? -6.854 -8.469 15.142 1.00 83.44 98 VAL A O 1
ATOM 805 N N . ALA A 1 99 ? -8.794 -8.379 14.042 1.00 86.31 99 ALA A N 1
ATOM 806 C CA . ALA A 1 99 ? -9.524 -9.189 15.013 1.00 86.31 99 ALA A CA 1
ATOM 807 C C . ALA A 1 99 ? -9.055 -10.649 15.104 1.00 86.31 99 ALA A C 1
ATOM 809 O O . ALA A 1 99 ? -9.272 -11.284 16.129 1.00 86.31 99 ALA A O 1
ATOM 810 N N . HIS A 1 100 ? -8.482 -11.206 14.035 1.00 87.12 100 HIS A N 1
ATOM 811 C CA . HIS A 1 100 ? -8.033 -12.603 14.004 1.00 87.12 100 HIS A CA 1
ATOM 812 C C . HIS A 1 100 ? -6.523 -12.765 14.204 1.00 87.12 100 HIS A C 1
ATOM 814 O O . HIS A 1 100 ? -6.089 -13.793 14.712 1.00 87.12 100 HIS A O 1
ATOM 820 N N . GLU A 1 101 ? -5.723 -11.778 13.799 1.00 85.31 101 GLU A N 1
ATOM 821 C CA . GLU A 1 101 ? -4.260 -11.815 13.896 1.00 85.31 101 GLU A CA 1
ATOM 822 C C . GLU A 1 101 ? -3.733 -11.226 15.211 1.00 85.31 101 GLU A C 1
ATOM 824 O O . GLU A 1 101 ? -2.607 -11.544 15.580 1.00 85.31 101 GLU A O 1
ATOM 829 N N . ASP A 1 102 ? -4.506 -10.383 15.910 1.00 86.94 102 ASP A N 1
ATOM 830 C CA . ASP A 1 102 ? -4.098 -9.763 17.177 1.00 86.94 102 ASP A CA 1
ATOM 831 C C . ASP A 1 102 ? -4.676 -10.528 18.386 1.00 86.94 102 ASP A C 1
ATOM 833 O O . ASP A 1 102 ? -5.874 -10.419 18.670 1.00 86.94 102 ASP A O 1
ATOM 837 N N . PRO A 1 103 ? -3.846 -11.255 19.162 1.00 88.94 103 PRO A N 1
ATOM 838 C CA . PRO A 1 103 ? -4.290 -11.945 20.373 1.00 88.94 103 PRO A CA 1
ATOM 839 C C . PRO A 1 103 ? -4.843 -11.001 21.449 1.00 88.94 103 PRO A C 1
ATOM 841 O O . PRO A 1 103 ? -5.559 -11.439 22.345 1.00 88.94 103 PRO A O 1
ATOM 844 N N . MET A 1 104 ? -4.504 -9.711 21.395 1.00 91.88 104 MET A N 1
ATOM 845 C CA . MET A 1 104 ? -4.951 -8.692 22.344 1.00 91.88 104 MET A CA 1
ATOM 846 C C . MET A 1 104 ? -6.184 -7.930 21.860 1.00 91.88 104 MET A C 1
ATOM 848 O O . MET A 1 104 ? -6.638 -7.012 22.550 1.00 91.88 104 MET A O 1
ATOM 852 N N . TYR A 1 105 ? -6.764 -8.307 20.717 1.00 90.06 105 TYR A N 1
ATOM 853 C CA . TYR A 1 105 ? -7.887 -7.589 20.124 1.00 90.06 105 TYR A CA 1
ATOM 854 C C . TYR A 1 105 ? -9.055 -7.405 21.098 1.00 90.06 105 TYR A C 1
ATOM 856 O O . TYR A 1 105 ? -9.560 -6.291 21.262 1.00 90.06 105 TYR A O 1
ATOM 864 N N . ASP A 1 106 ? -9.455 -8.478 21.784 1.00 89.69 106 ASP A N 1
ATOM 865 C CA . ASP A 1 106 ? -10.568 -8.442 22.733 1.00 89.69 106 ASP A CA 1
ATOM 866 C C . ASP A 1 106 ? -10.267 -7.534 23.936 1.00 89.69 106 ASP A C 1
ATOM 868 O O . ASP A 1 106 ? -11.123 -6.743 24.333 1.00 89.69 106 ASP A O 1
ATOM 872 N N . ILE A 1 107 ? -9.035 -7.557 24.455 1.00 92.62 107 ILE A N 1
ATOM 873 C CA . ILE A 1 107 ? -8.597 -6.720 25.586 1.00 92.62 107 ILE A CA 1
ATOM 874 C C . ILE A 1 107 ? -8.600 -5.238 25.202 1.00 92.62 107 ILE A C 1
ATOM 876 O O . ILE A 1 107 ? -9.091 -4.387 25.950 1.00 92.62 107 ILE A O 1
ATOM 880 N N . ILE A 1 108 ? -8.084 -4.914 24.016 1.00 90.62 108 ILE A N 1
ATOM 881 C CA . ILE A 1 108 ? -8.041 -3.541 23.503 1.00 90.62 108 ILE A CA 1
ATOM 882 C C . ILE A 1 108 ? -9.463 -3.031 23.240 1.00 90.62 108 ILE A C 1
ATOM 884 O O . ILE A 1 108 ? -9.773 -1.872 23.534 1.00 90.62 108 ILE A O 1
ATOM 888 N N . ARG A 1 109 ? -10.345 -3.883 22.702 1.00 90.88 109 ARG A N 1
ATOM 889 C CA . ARG A 1 109 ? -11.758 -3.557 22.473 1.00 90.88 109 ARG A CA 1
ATOM 890 C C . ARG A 1 109 ? -12.475 -3.249 23.787 1.00 90.88 109 ARG A C 1
ATOM 892 O O . ARG A 1 109 ? -13.172 -2.237 23.861 1.00 90.88 109 ARG A O 1
ATOM 899 N N . GLU A 1 110 ? -12.281 -4.082 24.807 1.00 91.75 110 GLU A N 1
ATOM 900 C CA . GLU A 1 110 ? -12.904 -3.924 26.126 1.00 91.75 110 GLU A CA 1
ATOM 901 C C . GLU A 1 110 ? -12.410 -2.653 26.831 1.00 91.75 110 GLU A C 1
ATOM 903 O O . GLU A 1 110 ? -13.214 -1.848 27.301 1.00 91.75 110 GLU A O 1
ATOM 908 N N . THR A 1 111 ? -11.096 -2.404 26.804 1.00 93.00 111 THR A N 1
ATOM 909 C CA . THR A 1 111 ? -10.475 -1.198 27.380 1.00 93.00 111 THR A CA 1
ATOM 910 C C . THR A 1 111 ? -11.047 0.075 26.759 1.00 93.00 111 THR A C 1
ATOM 912 O O . THR A 1 111 ? -11.492 0.971 27.472 1.00 93.00 111 THR A O 1
ATOM 915 N N . LYS A 1 112 ? -11.141 0.134 25.424 1.00 91.00 112 LYS A N 1
ATOM 916 C CA . LYS A 1 112 ? -11.745 1.277 24.720 1.00 91.00 112 LYS A CA 1
ATOM 917 C C . LYS A 1 112 ? -13.225 1.462 25.059 1.00 91.00 112 LYS A C 1
ATOM 919 O O . LYS A 1 112 ? -13.704 2.597 25.113 1.00 91.00 112 LYS A O 1
ATOM 924 N N . ARG A 1 113 ? -13.968 0.366 25.265 1.00 90.75 113 ARG A N 1
ATOM 925 C CA . ARG A 1 113 ? -15.372 0.421 25.701 1.00 90.75 113 ARG A CA 1
ATOM 926 C C . ARG A 1 113 ? -15.470 1.026 27.099 1.00 90.75 113 ARG A C 1
ATOM 928 O O . ARG A 1 113 ? -16.250 1.955 27.281 1.00 90.75 113 ARG A O 1
ATOM 935 N N . HIS A 1 114 ? -14.644 0.562 28.034 1.00 90.19 114 HIS A N 1
ATOM 936 C CA . HIS A 1 114 ? -14.597 1.071 29.405 1.00 90.19 114 HIS A CA 1
ATOM 937 C C . HIS A 1 114 ? -14.179 2.544 29.462 1.00 90.19 114 HIS A C 1
ATOM 939 O O . HIS A 1 114 ? -14.817 3.328 30.153 1.00 90.19 114 HIS A O 1
ATOM 945 N N . GLU A 1 115 ? -13.174 2.971 28.696 1.00 89.38 115 GLU A N 1
ATOM 946 C CA . GLU A 1 115 ? -12.780 4.387 28.605 1.00 89.38 115 GLU A CA 1
ATOM 947 C C . GLU A 1 115 ? -13.921 5.279 28.096 1.00 89.38 115 GLU A C 1
ATOM 949 O O . GLU A 1 115 ? -14.136 6.389 28.592 1.00 89.38 115 GLU A O 1
ATOM 954 N N . LYS A 1 116 ? -14.667 4.796 27.096 1.00 88.50 116 LYS A N 1
ATOM 955 C CA . LYS A 1 116 ? -15.832 5.497 26.555 1.00 88.50 116 LYS A CA 1
ATOM 956 C C . LYS A 1 116 ? -16.952 5.574 27.593 1.00 88.50 116 LYS A C 1
ATOM 958 O O . LYS A 1 116 ? -17.533 6.639 27.760 1.00 88.50 116 LYS A O 1
ATOM 963 N N . GLU A 1 117 ? -17.227 4.484 28.299 1.00 86.25 117 GLU A N 1
ATOM 964 C CA . GLU A 1 117 ? -18.227 4.423 29.368 1.00 86.25 117 GLU A CA 1
ATOM 965 C C . GLU A 1 117 ? -17.873 5.358 30.528 1.00 86.25 117 GLU A C 1
ATOM 967 O O . GLU A 1 117 ? -18.706 6.170 30.910 1.00 86.25 117 GLU A O 1
ATOM 972 N N . MET A 1 118 ? -16.616 5.357 30.981 1.00 83.31 118 MET A N 1
ATOM 973 C CA . MET A 1 118 ? -16.079 6.289 31.983 1.00 83.31 118 MET A CA 1
ATOM 974 C C . MET A 1 118 ? -16.232 7.755 31.557 1.00 83.31 118 MET A C 1
ATOM 976 O O . MET A 1 118 ? -16.508 8.623 32.380 1.00 83.31 118 MET A O 1
ATOM 980 N N . ARG A 1 119 ? -16.098 8.059 30.259 1.00 81.31 119 ARG A N 1
ATOM 981 C CA . ARG A 1 119 ? -16.323 9.414 29.731 1.00 81.31 119 ARG A CA 1
ATOM 982 C C . ARG A 1 119 ? -17.791 9.848 29.818 1.00 81.31 119 ARG A C 1
ATOM 984 O O . ARG A 1 119 ? -18.037 11.035 30.008 1.00 81.31 119 ARG A O 1
ATOM 991 N N . TYR A 1 120 ? -18.743 8.929 29.658 1.00 77.88 120 TYR A N 1
ATOM 992 C CA . TYR A 1 120 ? -20.178 9.225 29.776 1.00 77.88 120 TYR A CA 1
ATOM 993 C C . TYR A 1 120 ? -20.701 9.128 31.214 1.00 77.88 120 TYR A C 1
ATOM 995 O O . TYR A 1 120 ? -21.681 9.794 31.536 1.00 77.88 120 TYR A O 1
ATOM 1003 N N . SER A 1 121 ? -20.074 8.311 32.064 1.00 69.12 121 SER A N 1
ATOM 1004 C CA . SER A 1 121 ? -20.477 8.083 33.455 1.00 69.12 121 SER A CA 1
ATOM 1005 C C . SER A 1 121 ? -19.861 9.071 34.442 1.00 69.12 121 SER A C 1
ATOM 1007 O O . SER A 1 121 ? -20.321 9.151 35.581 1.00 69.12 121 SER A O 1
ATOM 1009 N N . LEU A 1 122 ? -18.865 9.864 34.023 1.00 57.97 122 LEU A N 1
ATOM 1010 C CA . LEU A 1 122 ? -18.446 11.025 34.796 1.00 57.97 122 LEU A CA 1
ATOM 1011 C C . LEU A 1 122 ? -19.644 11.978 34.928 1.00 57.97 122 LEU A C 1
ATOM 1013 O O . LEU A 1 122 ? -20.145 12.466 33.909 1.00 57.97 122 LEU A O 1
ATOM 1017 N N . PRO A 1 123 ? -20.112 12.272 36.157 1.00 56.84 123 PRO A N 1
ATOM 1018 C CA . PRO A 1 123 ? -21.136 13.280 36.346 1.00 56.84 123 PRO A CA 1
ATOM 1019 C C . PRO A 1 123 ? -20.630 14.584 35.736 1.00 56.84 123 PRO A C 1
ATOM 1021 O O . PRO A 1 123 ? -19.460 14.944 35.891 1.00 56.84 123 PRO A O 1
ATOM 1024 N N . ILE A 1 124 ? -21.517 15.282 35.030 1.00 57.25 124 ILE A N 1
ATOM 1025 C CA . ILE A 1 124 ? -21.296 16.614 34.471 1.00 57.25 124 ILE A CA 1
ATOM 1026 C C . ILE A 1 124 ? -21.107 17.586 35.646 1.00 57.25 124 ILE A C 1
ATOM 1028 O O . ILE A 1 124 ? -21.991 18.355 35.994 1.00 57.25 124 ILE A O 1
ATOM 1032 N N . CYS A 1 125 ? -19.955 17.533 36.305 1.00 47.78 125 CYS A N 1
ATOM 1033 C CA . CYS A 1 125 ? -19.516 18.512 37.280 1.00 47.78 125 CYS A CA 1
ATOM 1034 C C . CYS A 1 125 ? -18.330 19.260 36.673 1.00 47.78 125 CYS A C 1
ATOM 1036 O O . CYS A 1 125 ? -17.188 19.162 37.106 1.00 47.78 125 CYS A O 1
ATOM 1038 N N . GLN A 1 126 ? -18.614 19.986 35.593 1.00 48.41 126 GLN A N 1
ATOM 1039 C CA . GLN A 1 126 ? -17.778 21.097 35.145 1.00 48.41 126 GLN A CA 1
ATOM 1040 C C . GLN A 1 126 ? -18.545 22.406 35.329 1.00 48.41 126 GLN A C 1
ATOM 1042 O O . GLN A 1 126 ? -18.694 23.209 34.416 1.00 48.41 126 GLN A O 1
ATOM 1047 N N . GLY A 1 127 ? -19.037 22.615 36.548 1.00 46.56 127 GLY A N 1
ATOM 1048 C CA . GLY A 1 127 ? -19.298 23.940 37.084 1.00 46.56 127 GLY A CA 1
ATOM 1049 C C . GLY A 1 127 ? -18.202 24.269 38.093 1.00 46.56 127 GLY A C 1
ATOM 1050 O O . GLY A 1 127 ? -18.080 23.589 39.101 1.00 46.56 127 GLY A O 1
ATOM 1051 N N . SER A 1 128 ? -17.430 25.327 37.830 1.00 47.69 128 SER A N 1
ATOM 1052 C CA . SER A 1 128 ? -16.640 26.054 38.836 1.00 47.69 128 SER A CA 1
ATOM 1053 C C . SER A 1 128 ? -15.488 25.300 39.534 1.00 47.69 128 SER A C 1
ATOM 1055 O O . SER A 1 128 ? -15.620 24.898 40.681 1.00 47.69 128 SER A O 1
ATOM 1057 N N . MET A 1 129 ? -14.300 25.279 38.912 1.00 48.97 129 MET A N 1
ATOM 1058 C CA . MET A 1 129 ? -13.016 25.518 39.608 1.00 48.97 129 MET A CA 1
ATOM 1059 C C . MET A 1 129 ? -11.987 26.135 38.641 1.00 48.97 129 MET A C 1
ATOM 1061 O O . MET A 1 129 ? -10.942 25.569 38.342 1.00 48.97 129 MET A O 1
ATOM 1065 N N . LYS A 1 130 ? -12.278 27.339 38.133 1.00 44.47 130 LYS A N 1
ATOM 1066 C CA . LYS A 1 130 ? -11.232 28.286 37.710 1.00 44.47 130 LYS A CA 1
ATOM 1067 C C . LYS A 1 130 ? -11.092 29.332 38.812 1.00 44.47 130 LYS A C 1
ATOM 1069 O O . LYS A 1 130 ? -11.549 30.456 38.659 1.00 44.47 130 LYS A O 1
ATOM 1074 N N . ALA A 1 131 ? -10.501 28.943 39.937 1.00 48.16 131 ALA A N 1
ATOM 1075 C CA . ALA A 1 131 ? -10.114 29.869 40.991 1.00 48.16 131 ALA A CA 1
ATOM 1076 C C . ALA A 1 131 ? -8.591 29.827 41.152 1.00 48.16 131 ALA A C 1
ATOM 1078 O O . ALA A 1 131 ? -8.017 28.812 41.525 1.00 48.16 131 ALA A O 1
ATOM 1079 N N . HIS A 1 132 ? -7.981 30.968 40.834 1.00 50.22 132 HIS A N 1
ATOM 1080 C CA . HIS A 1 132 ? -6.686 31.444 41.311 1.00 50.22 132 HIS A CA 1
ATOM 1081 C C . HIS A 1 132 ? -5.444 30.569 41.103 1.00 50.22 132 HIS A C 1
ATOM 1083 O O . HIS A 1 132 ? -5.085 29.747 41.938 1.00 50.22 132 HIS A O 1
ATOM 1089 N N . LYS A 1 133 ? -4.663 30.927 40.074 1.00 45.72 133 LYS A N 1
ATOM 1090 C CA . LYS A 1 133 ? -3.226 31.233 40.237 1.00 45.72 133 LYS A CA 1
ATOM 1091 C C . LYS A 1 133 ? -2.658 31.876 38.971 1.00 45.72 133 LYS A C 1
ATOM 1093 O O . LYS A 1 133 ? -1.975 31.230 38.187 1.00 45.72 133 LYS A O 1
ATOM 1098 N N . LYS A 1 134 ? -2.925 33.170 38.781 1.00 43.03 134 LYS A N 1
ATOM 1099 C CA . LYS A 1 134 ? -2.009 34.087 38.088 1.00 43.03 134 LYS A CA 1
ATOM 1100 C C . LYS A 1 134 ? -2.105 35.464 38.741 1.00 43.03 134 LYS A C 1
ATOM 1102 O O . LYS A 1 134 ? -3.205 35.928 39.013 1.00 43.03 134 LYS A O 1
ATOM 1107 N N . SER A 1 135 ? -0.936 36.080 38.907 1.00 42.28 135 SER A N 1
ATOM 1108 C CA . SER A 1 135 ? -0.682 37.479 39.272 1.00 42.28 135 SER A CA 1
ATOM 1109 C C . SER A 1 135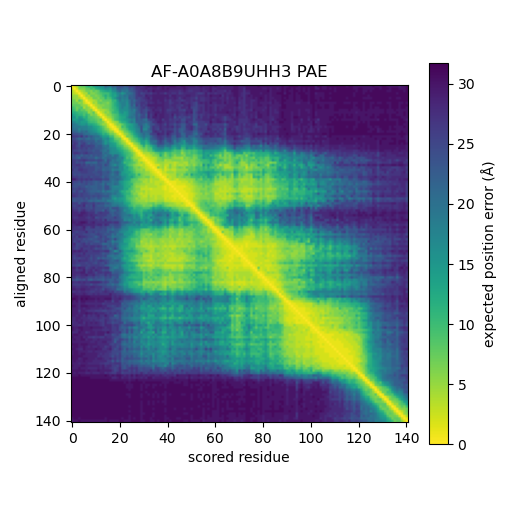 ? -0.589 37.823 40.764 1.00 42.28 135 SER A C 1
ATOM 1111 O O . SER A 1 135 ? -1.559 38.259 41.371 1.00 42.28 135 SER A O 1
ATOM 1113 N N . ALA A 1 136 ? 0.633 37.751 41.296 1.00 43.88 136 ALA A N 1
ATOM 1114 C CA . ALA A 1 136 ? 1.230 38.870 42.029 1.00 43.88 136 ALA A CA 1
ATOM 1115 C C . ALA A 1 136 ? 2.759 38.704 42.031 1.00 43.88 136 ALA A C 1
ATOM 1117 O O . ALA A 1 136 ? 3.334 37.944 42.804 1.00 43.88 136 ALA A O 1
ATOM 1118 N N . CYS A 1 137 ? 3.409 39.404 41.104 1.00 48.56 137 CYS A N 1
ATOM 1119 C CA . CYS A 1 137 ? 4.770 39.885 41.281 1.00 48.56 137 CYS A CA 1
ATOM 1120 C C . CYS A 1 137 ? 4.790 40.775 42.530 1.00 48.56 137 CYS A C 1
ATOM 1122 O O . CYS A 1 137 ? 4.081 41.774 42.522 1.00 48.56 137 CYS A O 1
ATOM 1124 N N . GLN A 1 138 ? 5.570 40.446 43.567 1.00 50.06 138 GLN A N 1
ATOM 1125 C CA . GLN A 1 138 ? 6.178 41.462 44.433 1.00 50.06 138 GLN A CA 1
ATOM 1126 C C . GLN A 1 138 ? 7.285 40.877 45.341 1.00 50.06 138 GLN A C 1
ATOM 1128 O O . GLN A 1 138 ? 7.007 40.154 46.288 1.00 50.06 138 GLN A O 1
ATOM 1133 N N . ARG A 1 139 ? 8.529 41.277 45.036 1.00 50.75 139 ARG A N 1
ATOM 1134 C CA . ARG A 1 139 ? 9.643 41.628 45.944 1.00 50.75 139 ARG A CA 1
ATOM 1135 C C . ARG A 1 139 ? 10.004 40.671 47.097 1.00 50.75 139 ARG A C 1
ATOM 1137 O O . ARG A 1 139 ? 9.425 40.745 48.173 1.00 50.75 139 ARG A O 1
ATOM 1144 N N . HIS A 1 140 ? 11.117 39.958 46.922 1.00 44.91 140 HIS A N 1
ATOM 1145 C CA . HIS A 1 140 ? 12.087 39.749 48.000 1.00 44.91 140 HIS A CA 1
ATOM 1146 C C . HIS A 1 140 ? 13.471 40.192 47.522 1.00 44.91 140 HIS A C 1
ATOM 1148 O O . HIS A 1 140 ? 14.095 39.500 46.718 1.00 44.91 140 HIS A O 1
ATOM 1154 N N . LEU A 1 141 ? 13.847 41.381 48.000 1.00 44.34 141 LEU A N 1
ATOM 1155 C CA . LEU A 1 141 ? 15.162 41.935 48.356 1.00 44.34 141 LEU A CA 1
ATOM 1156 C C . LEU A 1 141 ? 15.080 43.458 48.221 1.00 44.34 141 LEU A C 1
ATOM 1158 O O . LEU A 1 141 ? 14.759 43.938 47.110 1.00 44.34 141 LEU A O 1
#